Protein AF-A0A803VY65-F1 (afdb_monomer)

Sequence (172 aa):
MAMQMQLEASADTSAEEESFGPQLISRLEQCGINANDVKKLEEAGFHTVEAVAYAPKKELLNIKGISEAKADKILAEAAKLVPMGFTTATEFHQRRSEIIQITTGSKELDKLLQGGIETGSITELFGEFRTGKTQLCHTLAVTCQVGHSPHYNPIFRPHSLGIFPDLGTLTF

InterPro domains:
  IPR010994 RuvA domain 2-like [SSF47781] (15-76)
  IPR013632 Rad51-like, C-terminal [PF08423] (95-148)
  IPR020588 DNA recombination and repair protein RecA-like, ATP-binding domain [PS50162] (98-172)
  IPR027417 P-loop containing nucleoside triphosphate hydrolase [G3DSA:3.40.50.300] (84-156)
  IPR027417 P-loop containing nucleoside triphosphate hydrolase [SSF52540] (61-145)
  IPR060101 SAM-like helix-hairpin-helix tandem [PF14520] (32-79)

Structure (mmCIF, N/CA/C/O backbone):
data_AF-A0A803VY65-F1
#
_entry.id   AF-A0A803VY65-F1
#
loop_
_atom_site.group_PDB
_atom_site.id
_atom_site.type_symbol
_atom_site.label_atom_id
_atom_site.label_alt_id
_atom_site.label_comp_id
_atom_site.label_asym_id
_atom_site.label_entity_id
_atom_site.label_seq_id
_atom_site.pdbx_PDB_ins_code
_atom_site.Cartn_x
_atom_site.Cartn_y
_atom_site.Cartn_z
_atom_site.occupancy
_atom_site.B_iso_or_equiv
_atom_site.auth_seq_id
_atom_site.auth_comp_id
_atom_site.auth_asym_id
_atom_site.auth_atom_id
_atom_site.pdbx_PDB_model_num
ATOM 1 N N . MET A 1 1 ? -20.324 -56.019 -13.013 1.00 39.66 1 MET A N 1
ATOM 2 C CA . MET A 1 1 ? -19.887 -55.381 -11.755 1.00 39.66 1 MET A CA 1
ATOM 3 C C . MET A 1 1 ? -19.049 -54.168 -12.102 1.00 39.66 1 MET A C 1
ATOM 5 O O . MET A 1 1 ? -17.927 -54.349 -12.541 1.00 39.66 1 MET A O 1
ATOM 9 N N . ALA A 1 2 ? -19.624 -52.976 -11.971 1.00 32.88 2 ALA A N 1
ATOM 10 C CA . ALA A 1 2 ? -18.929 -51.726 -11.656 1.00 32.88 2 ALA A CA 1
ATOM 11 C C . ALA A 1 2 ? -20.020 -50.667 -11.447 1.00 32.88 2 ALA A C 1
ATOM 13 O O . ALA A 1 2 ? -20.491 -50.015 -12.371 1.00 32.88 2 ALA A O 1
ATOM 14 N N . MET A 1 3 ? -20.503 -50.638 -10.211 1.00 38.75 3 MET A N 1
ATOM 15 C CA . MET A 1 3 ? -21.294 -49.579 -9.605 1.00 38.75 3 MET A CA 1
ATOM 16 C C . MET A 1 3 ? -20.325 -48.463 -9.219 1.00 38.75 3 MET A C 1
ATOM 18 O O . MET A 1 3 ? -19.391 -48.762 -8.491 1.00 38.75 3 MET A O 1
ATOM 22 N N . GLN A 1 4 ? -20.547 -47.221 -9.651 1.00 33.59 4 GLN A N 1
ATOM 23 C CA . GLN A 1 4 ? -20.214 -46.009 -8.883 1.00 33.59 4 GLN A CA 1
ATOM 24 C C . GLN A 1 4 ? -20.743 -44.791 -9.660 1.00 33.59 4 GLN A C 1
ATOM 26 O O . GLN A 1 4 ? -20.379 -44.578 -10.808 1.00 33.59 4 GLN A O 1
ATOM 31 N N . MET A 1 5 ? -21.815 -44.168 -9.176 1.0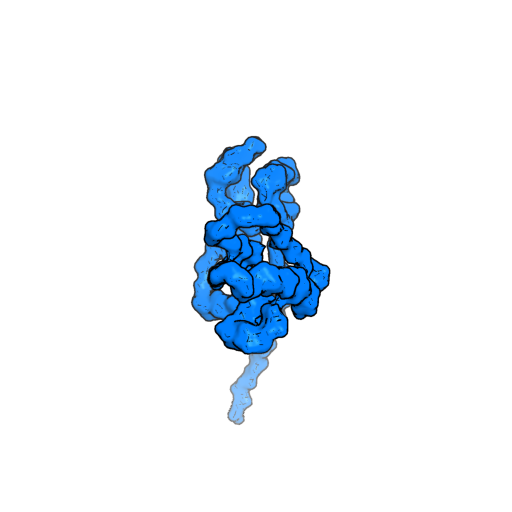0 41.16 5 MET A N 1
ATOM 32 C CA . MET A 1 5 ? -21.846 -43.031 -8.237 1.00 41.16 5 MET A CA 1
AT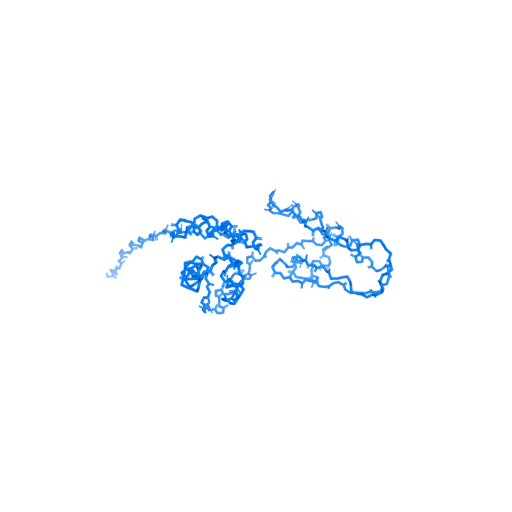OM 33 C C . MET A 1 5 ? -21.994 -41.706 -8.984 1.00 41.16 5 MET A C 1
ATOM 35 O O . MET A 1 5 ? -21.044 -41.156 -9.530 1.00 41.16 5 MET A O 1
ATOM 39 N N . GLN A 1 6 ? -23.230 -41.211 -8.949 1.00 35.44 6 GLN A N 1
ATOM 40 C CA . GLN A 1 6 ? -23.550 -39.795 -9.029 1.00 35.44 6 GLN A CA 1
ATOM 41 C C . GLN A 1 6 ? -22.785 -39.046 -7.932 1.00 35.44 6 GLN A C 1
ATOM 43 O O . GLN A 1 6 ? -22.764 -39.485 -6.783 1.00 35.44 6 GLN A O 1
ATOM 48 N N . LEU A 1 7 ? -22.211 -37.904 -8.288 1.00 34.28 7 LEU A N 1
ATOM 49 C CA . LEU A 1 7 ? -21.879 -36.831 -7.360 1.00 34.28 7 LEU A CA 1
ATOM 50 C C . LEU A 1 7 ? -22.195 -35.525 -8.087 1.00 34.28 7 LEU A C 1
ATOM 52 O O . LEU A 1 7 ? -21.380 -34.978 -8.825 1.00 34.28 7 LEU A O 1
ATOM 56 N N . GLU A 1 8 ? -23.437 -35.081 -7.916 1.00 33.00 8 GLU A N 1
ATOM 57 C CA . GLU A 1 8 ? -23.826 -33.692 -8.120 1.00 33.00 8 GLU A CA 1
ATOM 58 C C . GLU A 1 8 ? -23.108 -32.877 -7.041 1.00 33.00 8 GLU A C 1
ATOM 60 O O . GLU A 1 8 ? -23.520 -32.839 -5.884 1.00 33.00 8 GLU A O 1
ATOM 65 N N . ALA A 1 9 ? -21.976 -32.278 -7.400 1.00 33.56 9 ALA A N 1
ATOM 66 C CA . ALA A 1 9 ? -21.387 -31.213 -6.609 1.00 33.56 9 ALA A CA 1
ATOM 67 C C . ALA A 1 9 ? -22.110 -29.923 -6.998 1.00 33.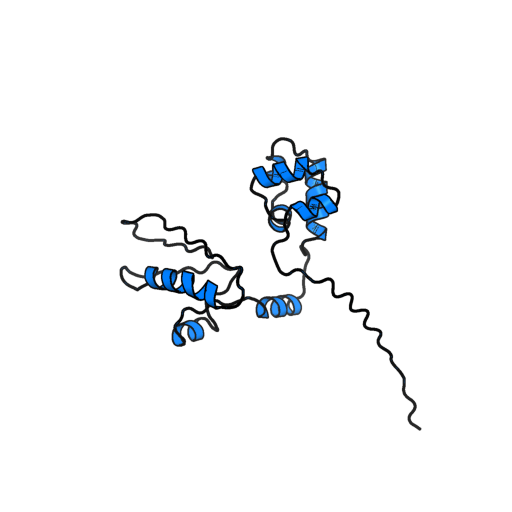56 9 ALA A C 1
ATOM 69 O O . ALA A 1 9 ? -21.753 -29.255 -7.968 1.00 33.56 9 ALA A O 1
ATOM 70 N N . SER A 1 10 ? -23.165 -29.605 -6.252 1.00 29.55 10 SER A N 1
ATOM 71 C CA . SER A 1 10 ? -23.712 -28.258 -6.154 1.00 29.55 10 SER A CA 1
ATOM 72 C C . SER A 1 10 ? -22.615 -27.339 -5.616 1.00 29.55 10 SER A C 1
ATOM 74 O O . SER A 1 10 ? -22.455 -27.170 -4.407 1.00 29.55 10 SER A O 1
ATOM 76 N N . ALA A 1 11 ? -21.808 -26.797 -6.524 1.00 31.69 11 ALA A N 1
ATOM 77 C CA . ALA A 1 11 ? -20.977 -25.645 -6.247 1.00 31.69 11 ALA A CA 1
ATOM 78 C C . ALA A 1 11 ? -21.920 -24.445 -6.160 1.00 31.69 11 ALA A C 1
ATOM 80 O O . ALA A 1 11 ? -22.202 -23.783 -7.157 1.00 31.69 11 ALA A O 1
ATOM 81 N N . ASP A 1 12 ? -22.435 -24.203 -4.957 1.00 27.09 12 ASP A N 1
ATOM 82 C CA . ASP A 1 12 ? -22.946 -22.897 -4.561 1.00 27.09 12 ASP A CA 1
ATOM 83 C C . ASP A 1 12 ? -21.740 -21.947 -4.576 1.00 27.09 12 ASP A C 1
ATOM 85 O O . ASP A 1 12 ? -21.063 -21.702 -3.581 1.00 27.09 12 ASP A O 1
ATOM 89 N N . THR A 1 13 ? -21.368 -21.506 -5.777 1.00 27.33 13 THR A N 1
ATOM 90 C CA . THR A 1 13 ? -20.416 -20.423 -5.978 1.00 27.33 13 THR A CA 1
ATOM 91 C C . THR A 1 13 ? -21.196 -19.136 -5.770 1.00 27.33 13 THR A C 1
ATOM 93 O O . THR A 1 13 ? -21.481 -18.399 -6.710 1.00 27.33 13 THR A O 1
ATOM 96 N N . SER A 1 14 ? -21.530 -18.845 -4.513 1.00 27.61 14 SER A N 1
ATOM 97 C CA . SER A 1 14 ? -21.567 -17.457 -4.076 1.00 27.61 14 SER A CA 1
ATOM 98 C C . SER A 1 14 ? -20.120 -16.973 -4.116 1.00 27.61 14 SER A C 1
ATOM 100 O O . SER A 1 14 ? -19.425 -16.937 -3.102 1.00 27.61 14 SER A O 1
ATOM 102 N N . ALA A 1 15 ? -19.636 -16.697 -5.330 1.00 31.14 15 ALA A N 1
ATOM 103 C CA . ALA A 1 15 ? -18.547 -15.770 -5.528 1.00 31.14 15 ALA A CA 1
ATOM 104 C C . ALA A 1 15 ? -19.064 -14.455 -4.954 1.00 31.14 15 ALA A C 1
ATOM 106 O O . ALA A 1 15 ? -19.740 -13.683 -5.632 1.00 31.14 15 ALA A O 1
ATOM 107 N N . GLU A 1 16 ? -18.827 -14.251 -3.659 1.00 32.91 16 GLU A N 1
ATOM 108 C CA . GLU A 1 16 ? -18.630 -12.906 -3.167 1.00 32.91 16 GLU A CA 1
ATOM 109 C C . GLU A 1 16 ? -17.585 -12.336 -4.113 1.00 32.91 16 GLU A C 1
ATOM 111 O O . GLU A 1 16 ? -16.467 -12.845 -4.191 1.00 32.91 16 GLU A O 1
ATOM 116 N N . GLU A 1 17 ? -18.012 -11.405 -4.960 1.00 33.66 17 GLU A N 1
ATOM 117 C CA . GLU A 1 17 ? -17.113 -10.596 -5.756 1.00 33.66 17 GLU A CA 1
ATOM 118 C C . GLU A 1 17 ? -16.149 -9.969 -4.744 1.00 33.66 17 GLU A C 1
ATOM 120 O O . GLU A 1 17 ? -16.475 -8.966 -4.104 1.00 33.66 17 GLU A O 1
ATOM 125 N N . GLU A 1 18 ? -15.001 -10.617 -4.513 1.00 42.34 18 GLU A N 1
ATOM 126 C CA . GLU A 1 18 ? -13.876 -10.018 -3.819 1.00 42.34 18 GLU A CA 1
ATOM 127 C C . GLU A 1 18 ? -13.538 -8.806 -4.675 1.00 42.34 18 GLU A C 1
ATOM 129 O O . GLU A 1 18 ? -12.922 -8.895 -5.733 1.00 42.34 18 GLU A O 1
ATOM 134 N N . SER A 1 19 ? -14.090 -7.663 -4.283 1.00 40.59 19 SER A N 1
ATOM 135 C CA . SER A 1 19 ? -13.828 -6.385 -4.907 1.00 40.59 19 SER A CA 1
ATOM 136 C C . SER A 1 19 ? -12.360 -6.083 -4.633 1.00 40.59 19 SER A C 1
ATOM 138 O O . SER A 1 19 ? -12.037 -5.463 -3.622 1.00 40.59 19 SER A O 1
ATOM 140 N N . PHE A 1 20 ? -11.475 -6.567 -5.505 1.00 52.94 20 PHE A N 1
ATOM 141 C CA . PHE A 1 20 ? -10.045 -6.291 -5.484 1.00 52.94 20 PHE A CA 1
ATOM 142 C C . PHE A 1 20 ? -9.838 -4.803 -5.779 1.00 52.94 20 PHE A C 1
ATOM 144 O O . PHE A 1 20 ? -9.721 -4.369 -6.923 1.00 52.94 20 PHE A O 1
ATOM 151 N N . GLY A 1 21 ? -9.863 -4.000 -4.721 1.00 65.38 21 GLY A N 1
ATOM 152 C CA . GLY A 1 21 ? -9.673 -2.560 -4.767 1.00 65.38 21 GLY A CA 1
ATOM 153 C C . GLY A 1 21 ? -9.945 -1.929 -3.403 1.00 65.38 21 GLY A C 1
ATOM 154 O O . GLY A 1 21 ? -10.676 -2.514 -2.603 1.00 65.38 21 GLY A O 1
ATOM 155 N N . PRO A 1 22 ? -9.371 -0.744 -3.134 1.00 76.88 22 PRO A N 1
ATOM 156 C CA . PRO A 1 22 ? -9.574 -0.052 -1.871 1.00 76.88 22 PRO A CA 1
ATOM 157 C C . PRO A 1 22 ? -11.064 0.205 -1.642 1.00 76.88 22 PRO A C 1
ATOM 159 O O . PRO A 1 22 ? -11.727 0.872 -2.444 1.00 76.88 22 PRO A O 1
ATOM 162 N N . GLN A 1 23 ? -11.599 -0.319 -0.545 1.00 84.00 23 GLN A N 1
ATOM 163 C CA . GLN A 1 23 ? -12.996 -0.115 -0.192 1.00 84.00 23 GLN A CA 1
ATOM 164 C C . GLN A 1 23 ? -13.176 1.287 0.388 1.00 84.00 23 GLN A C 1
ATOM 166 O O . GLN A 1 23 ? -12.490 1.676 1.332 1.00 84.00 23 GLN A O 1
ATOM 171 N N . LEU A 1 24 ? -14.123 2.059 -0.148 1.00 86.56 24 LEU A N 1
ATOM 172 C CA . LEU A 1 24 ? -14.417 3.398 0.368 1.00 86.56 24 LEU A CA 1
ATOM 173 C C . LEU A 1 24 ? -14.934 3.338 1.804 1.00 86.56 24 L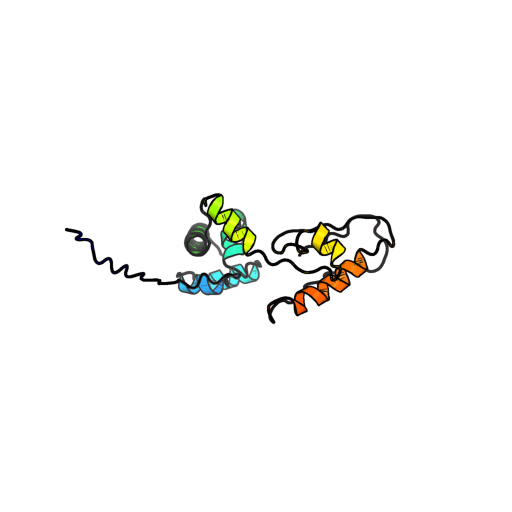EU A C 1
ATOM 175 O O . LEU A 1 24 ? -15.738 2.471 2.153 1.00 86.56 24 LEU A O 1
ATOM 179 N N . ILE A 1 25 ? -14.549 4.325 2.614 1.00 86.69 25 ILE A N 1
ATOM 180 C CA . ILE A 1 25 ? -14.940 4.396 4.026 1.00 86.69 25 ILE A CA 1
ATOM 181 C C . ILE A 1 25 ? -16.463 4.474 4.240 1.00 86.69 25 ILE A C 1
ATOM 183 O O . ILE A 1 25 ? -16.960 4.053 5.282 1.00 86.69 25 ILE A O 1
ATOM 187 N N . SER A 1 26 ? -17.230 4.899 3.229 1.00 85.06 26 SER A N 1
ATOM 188 C CA . SER A 1 26 ? -18.700 4.880 3.240 1.00 85.06 26 SER A CA 1
ATOM 189 C C . SER A 1 26 ? -19.291 3.475 3.438 1.00 85.06 26 SER A C 1
ATOM 191 O O . SER A 1 26 ? -20.403 3.346 3.943 1.00 85.06 26 SER A O 1
ATOM 193 N N . ARG A 1 27 ? -18.556 2.398 3.108 1.00 86.19 27 ARG A N 1
ATOM 194 C CA . ARG A 1 27 ? -18.967 1.015 3.428 1.00 86.19 27 ARG A CA 1
ATOM 195 C C . ARG A 1 27 ? -19.133 0.799 4.936 1.00 86.19 27 ARG A C 1
ATOM 197 O O . ARG A 1 27 ? -20.022 0.054 5.332 1.00 86.19 27 ARG A O 1
ATOM 204 N N . LEU A 1 28 ? -18.358 1.488 5.781 1.00 85.56 28 LEU A N 1
ATOM 205 C CA . LEU A 1 28 ? -18.496 1.383 7.240 1.00 85.56 28 LEU A CA 1
ATOM 206 C C . LEU A 1 28 ? -19.840 1.922 7.747 1.00 85.56 28 LEU A C 1
ATOM 208 O O . LEU A 1 28 ? -20.325 1.455 8.779 1.00 85.56 28 LEU A O 1
ATOM 212 N N . GLU A 1 29 ? -20.482 2.849 7.026 1.00 86.75 29 GLU A N 1
ATOM 213 C CA . GLU A 1 29 ? -21.830 3.322 7.376 1.00 86.75 29 GLU A CA 1
ATOM 214 C C . GLU A 1 29 ? -22.856 2.183 7.295 1.00 86.75 29 GLU A C 1
ATOM 216 O O . GLU A 1 29 ? -23.727 2.056 8.157 1.00 86.75 29 GLU A O 1
ATOM 221 N N . GLN A 1 30 ? -22.705 1.297 6.305 1.00 83.19 30 GLN A N 1
ATOM 222 C CA . GLN A 1 30 ? -23.570 0.127 6.112 1.00 83.19 30 GLN A CA 1
ATOM 223 C C . GLN A 1 30 ? -23.359 -0.933 7.203 1.00 83.19 30 GLN A C 1
ATOM 225 O O . GLN A 1 30 ? -24.273 -1.697 7.506 1.00 83.19 30 GLN A O 1
ATOM 230 N N . CYS A 1 31 ? -22.189 -0.936 7.845 1.00 81.00 31 CYS A N 1
ATOM 231 C CA . CYS A 1 31 ? -21.856 -1.800 8.980 1.00 81.00 31 CYS A CA 1
ATOM 232 C C . CYS A 1 31 ? -22.299 -1.220 10.338 1.00 81.00 31 CYS A C 1
ATOM 234 O O . CYS A 1 31 ? -21.963 -1.767 11.387 1.00 81.00 31 CYS A O 1
ATOM 236 N N . GLY A 1 32 ? -23.061 -0.119 10.347 1.00 81.50 32 GLY A N 1
ATOM 237 C CA . GLY A 1 32 ? -23.625 0.462 11.568 1.00 81.50 32 GLY A CA 1
ATOM 238 C C . GLY A 1 32 ? -22.747 1.518 12.246 1.00 81.50 32 GLY A C 1
ATOM 239 O O . GLY A 1 32 ? -23.009 1.877 13.400 1.00 81.50 32 GLY A O 1
ATOM 240 N N . ILE A 1 33 ? -21.731 2.048 11.555 1.00 88.25 33 ILE A N 1
ATOM 241 C CA . ILE A 1 33 ? -20.993 3.234 12.007 1.00 88.25 33 ILE A CA 1
ATOM 242 C C . ILE A 1 33 ? -21.788 4.497 11.653 1.00 88.25 33 ILE A C 1
ATOM 244 O O . ILE A 1 33 ? -22.387 4.613 10.589 1.00 88.25 33 ILE A O 1
ATOM 248 N N . ASN A 1 34 ? -21.817 5.468 12.565 1.00 90.38 34 ASN A N 1
ATOM 249 C CA . ASN A 1 34 ? -22.537 6.719 12.345 1.00 90.38 34 ASN A CA 1
ATOM 250 C C . ASN A 1 34 ? -21.841 7.558 11.257 1.00 90.38 34 ASN A C 1
ATOM 252 O O . ASN A 1 34 ? -20.636 7.792 11.352 1.00 90.38 34 ASN A O 1
ATOM 256 N N . ALA A 1 35 ? -22.601 8.095 10.299 1.00 89.12 35 ALA A N 1
ATOM 257 C CA . ALA A 1 35 ? -22.093 8.972 9.237 1.00 89.12 35 ALA A CA 1
ATOM 258 C C . ALA A 1 35 ? -21.283 10.175 9.768 1.00 89.12 35 ALA A C 1
ATOM 260 O O . ALA A 1 35 ? -20.318 10.619 9.152 1.00 89.12 35 ALA A O 1
ATOM 261 N N . ASN A 1 36 ? -21.619 10.690 10.958 1.00 89.75 36 ASN A N 1
ATOM 262 C CA . ASN A 1 36 ? -20.840 11.760 11.595 1.00 89.75 36 ASN A CA 1
ATOM 263 C C . ASN A 1 36 ? -19.439 11.313 12.034 1.00 89.75 36 ASN A C 1
ATOM 265 O O . ASN A 1 36 ? -18.525 12.132 12.075 1.00 89.75 36 ASN A O 1
ATOM 269 N N . ASP A 1 37 ? -19.275 10.048 12.419 1.00 89.19 37 ASP A N 1
ATOM 270 C CA . ASP A 1 37 ? -17.968 9.501 12.780 1.00 89.19 37 ASP A CA 1
ATOM 271 C C . ASP A 1 37 ? -17.162 9.170 11.511 1.00 89.19 37 ASP A C 1
ATOM 273 O O . ASP A 1 37 ? -15.961 9.419 11.492 1.00 89.19 37 ASP A O 1
ATOM 277 N N . VAL A 1 38 ? -17.820 8.744 10.424 1.00 89.25 38 VAL A N 1
ATOM 278 C CA . VAL A 1 38 ? -17.187 8.557 9.103 1.00 89.25 38 VAL A CA 1
ATOM 279 C C . VAL A 1 38 ? -16.631 9.867 8.544 1.00 89.25 38 VAL A C 1
ATOM 281 O O . VAL A 1 38 ? -15.463 9.915 8.175 1.00 89.25 38 VAL A O 1
ATOM 284 N N . LYS A 1 39 ? -17.391 10.968 8.595 1.00 90.38 39 LYS A N 1
ATOM 285 C CA . LYS A 1 39 ? -16.886 12.287 8.167 1.00 90.38 39 LYS A CA 1
ATOM 286 C C . LYS A 1 39 ? -15.640 12.739 8.930 1.00 90.38 39 LYS A C 1
ATOM 288 O O . LYS A 1 39 ? -14.729 13.305 8.342 1.00 90.38 39 LYS A O 1
ATOM 293 N N . LYS A 1 40 ? -15.564 12.464 10.236 1.00 90.69 40 LYS A N 1
ATOM 294 C CA . LYS A 1 40 ? -14.368 12.786 11.036 1.00 90.69 40 LYS A CA 1
ATOM 295 C C . LYS A 1 40 ? -13.159 11.946 10.632 1.00 90.69 40 LYS A C 1
ATOM 297 O O . LYS A 1 40 ? -12.037 12.436 10.706 1.00 90.69 40 LYS A O 1
ATOM 302 N N . LEU A 1 41 ? -13.380 10.687 10.250 1.00 89.00 41 LEU A N 1
ATOM 303 C CA . LEU A 1 41 ? -12.325 9.823 9.721 1.00 89.00 41 LEU A CA 1
ATOM 304 C C . LEU A 1 41 ? -11.823 10.365 8.373 1.00 89.00 41 LEU A C 1
ATOM 306 O O . LEU A 1 41 ? -10.614 10.482 8.192 1.00 89.00 41 LEU A O 1
ATOM 310 N N . GLU A 1 42 ? -12.725 10.800 7.490 1.00 90.19 42 GLU A N 1
ATOM 311 C CA . GLU A 1 42 ? -12.364 11.447 6.219 1.00 90.19 42 GLU A CA 1
ATOM 312 C C . GLU A 1 42 ? -11.571 12.745 6.429 1.00 90.19 42 GLU A C 1
ATOM 314 O O . GLU A 1 42 ? -10.544 12.947 5.785 1.00 90.19 42 GLU A O 1
ATOM 319 N N . GLU A 1 43 ? -11.996 13.605 7.361 1.00 89.88 43 GLU A N 1
ATOM 320 C CA . GLU A 1 43 ? -11.279 14.838 7.727 1.00 89.88 43 GLU A CA 1
ATOM 321 C C . GLU A 1 43 ? -9.891 14.562 8.328 1.00 89.88 43 GLU A C 1
ATOM 323 O O . GLU A 1 43 ? -8.982 15.383 8.197 1.00 89.88 43 GLU A O 1
ATOM 328 N N . ALA A 1 44 ? -9.712 1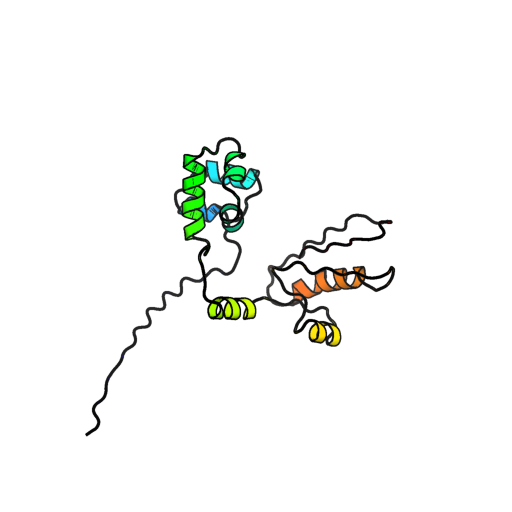3.405 8.971 1.00 88.94 44 ALA A N 1
ATOM 329 C CA . ALA A 1 44 ? -8.427 12.942 9.486 1.00 88.94 44 ALA A CA 1
ATOM 330 C C . ALA A 1 44 ? -7.541 12.270 8.414 1.00 88.94 44 ALA A C 1
ATOM 332 O O . ALA A 1 44 ? -6.404 11.913 8.716 1.00 88.94 44 ALA A O 1
ATOM 333 N N . GLY A 1 45 ? -8.028 12.130 7.173 1.00 87.25 45 GLY A N 1
ATOM 334 C CA . GLY A 1 45 ? -7.292 11.558 6.039 1.00 87.25 45 GLY A CA 1
ATOM 335 C C . GLY A 1 45 ? -7.547 10.069 5.787 1.00 87.25 45 GLY A C 1
ATOM 336 O O . GLY A 1 45 ? -6.897 9.476 4.925 1.00 87.25 45 GLY A O 1
ATOM 337 N N . PHE A 1 46 ? -8.489 9.448 6.503 1.00 90.00 46 PHE A N 1
ATOM 338 C CA . PHE A 1 46 ? -8.895 8.065 6.263 1.00 90.00 46 PHE A CA 1
ATOM 339 C C . PHE A 1 46 ? -10.000 8.028 5.208 1.00 90.00 46 PHE A C 1
ATOM 341 O O . PHE A 1 46 ? -11.160 8.316 5.490 1.00 90.00 46 PHE A O 1
ATOM 348 N N . HIS A 1 47 ? -9.639 7.664 3.980 1.00 88.75 47 HIS A N 1
ATOM 349 C CA . HIS A 1 47 ? -10.585 7.591 2.859 1.00 88.75 47 HIS A CA 1
ATOM 350 C C . HIS A 1 47 ? -11.013 6.160 2.511 1.00 88.75 47 HIS A C 1
ATOM 352 O O . HIS A 1 47 ? -11.990 5.964 1.786 1.00 88.75 47 HIS A O 1
ATOM 358 N N . THR A 1 48 ? -10.310 5.156 3.039 1.00 90.38 48 THR A N 1
ATOM 359 C CA . THR A 1 48 ? -10.570 3.743 2.750 1.00 90.38 48 THR A CA 1
ATOM 360 C C . THR A 1 48 ? -10.701 2.921 4.028 1.00 90.38 48 THR A C 1
ATOM 362 O O . THR A 1 48 ? -10.205 3.310 5.090 1.00 90.38 48 THR A O 1
ATOM 365 N N . VAL A 1 49 ? -11.385 1.781 3.936 1.00 89.69 49 VAL A N 1
ATOM 366 C CA . VAL A 1 49 ? -11.573 0.852 5.058 1.00 89.69 49 VAL A CA 1
ATOM 367 C C . VAL A 1 49 ? -10.234 0.248 5.487 1.00 89.69 49 VAL A C 1
ATOM 369 O O . VAL A 1 49 ? -9.982 0.108 6.682 1.00 89.69 49 VAL A O 1
ATOM 372 N N . GLU A 1 50 ? -9.342 -0.034 4.536 1.00 88.06 50 GLU A N 1
ATOM 373 C CA . GLU A 1 50 ? -8.001 -0.560 4.804 1.00 88.06 50 GLU A CA 1
ATOM 374 C C . GLU A 1 50 ? -7.160 0.434 5.606 1.00 88.06 50 GLU A C 1
ATOM 376 O O . GLU A 1 50 ? -6.497 0.043 6.563 1.00 88.06 50 GLU A O 1
ATOM 381 N N . ALA A 1 51 ? -7.237 1.730 5.279 1.00 88.12 51 ALA A N 1
ATOM 382 C CA . ALA A 1 51 ? -6.519 2.766 6.018 1.00 88.12 51 ALA A CA 1
ATOM 383 C C . ALA A 1 51 ? -6.928 2.788 7.500 1.00 88.12 51 ALA A C 1
ATOM 385 O O . ALA A 1 51 ? -6.081 2.968 8.370 1.00 88.12 51 ALA A O 1
ATOM 386 N N . VAL A 1 52 ? -8.211 2.554 7.796 1.00 90.12 52 VAL A N 1
ATOM 387 C CA . VAL A 1 52 ? -8.720 2.455 9.171 1.00 90.12 52 VAL A CA 1
ATOM 388 C C . VAL A 1 52 ? -8.312 1.135 9.831 1.00 90.12 52 VAL A C 1
ATOM 390 O O . VAL A 1 52 ? -7.926 1.138 10.997 1.00 90.12 52 VAL A O 1
ATOM 393 N N . ALA A 1 53 ? -8.373 0.015 9.105 1.00 89.38 53 ALA A N 1
ATOM 394 C CA . ALA A 1 53 ? -8.012 -1.307 9.622 1.00 89.38 53 ALA A CA 1
ATOM 395 C C . ALA A 1 53 ? -6.515 -1.426 9.964 1.00 89.38 53 ALA A C 1
ATOM 397 O O . ALA A 1 53 ? -6.155 -2.099 10.929 1.00 89.38 53 ALA A O 1
ATOM 398 N N . TYR A 1 54 ? -5.646 -0.764 9.193 1.00 89.06 54 TYR A N 1
ATOM 399 C CA . TYR A 1 54 ? -4.199 -0.734 9.421 1.00 89.06 54 TYR A CA 1
ATOM 400 C C . TYR A 1 54 ? -3.762 0.328 10.437 1.00 89.06 54 TYR A C 1
ATOM 402 O O . TYR A 1 54 ? -2.644 0.254 10.953 1.00 89.06 54 TYR A O 1
ATOM 410 N N . ALA A 1 55 ? -4.620 1.305 10.747 1.00 89.44 55 ALA A N 1
ATOM 411 C CA . ALA A 1 55 ? -4.295 2.357 11.698 1.00 89.44 55 ALA A CA 1
ATOM 412 C C . ALA A 1 55 ? -4.209 1.811 13.134 1.00 89.44 55 ALA A C 1
ATOM 414 O O . ALA A 1 55 ? -5.089 1.072 13.591 1.00 89.44 55 ALA A O 1
ATOM 415 N N . PRO A 1 56 ? -3.196 2.215 13.919 1.00 90.19 56 PRO A N 1
ATOM 416 C CA . PRO A 1 56 ? -3.159 1.877 15.330 1.00 90.19 56 PRO A CA 1
ATOM 417 C C . PRO A 1 56 ? -4.305 2.580 16.068 1.00 90.19 56 PRO A C 1
ATOM 419 O O . PRO A 1 56 ? -4.586 3.756 15.841 1.00 90.19 56 PRO A O 1
ATOM 422 N N . LYS A 1 57 ? -4.900 1.905 17.063 1.00 89.62 57 LYS A N 1
ATOM 423 C CA . LYS A 1 57 ? -5.985 2.463 17.902 1.00 89.62 57 LYS A CA 1
ATOM 424 C C . LYS A 1 57 ? -5.671 3.869 18.442 1.00 89.62 57 LYS A C 1
ATOM 426 O O . LYS A 1 57 ? -6.564 4.702 18.561 1.00 89.62 57 LYS A O 1
ATOM 431 N N . LYS A 1 58 ? -4.397 4.153 18.740 1.00 90.62 58 LYS A N 1
ATOM 432 C CA . LYS A 1 58 ? -3.929 5.467 19.211 1.00 90.62 58 LYS A CA 1
ATOM 433 C C . LYS A 1 58 ? -4.191 6.601 18.214 1.00 90.62 58 LYS A C 1
ATOM 435 O O . LYS A 1 58 ? -4.521 7.697 18.646 1.00 90.62 58 LYS A O 1
ATOM 440 N N . GLU A 1 59 ? -4.063 6.353 16.912 1.00 90.75 59 GLU A N 1
ATOM 441 C CA . GLU A 1 59 ? -4.337 7.368 15.889 1.00 90.75 59 GLU A CA 1
ATOM 442 C C . GLU A 1 59 ? -5.827 7.687 15.808 1.00 90.75 59 GLU A C 1
ATOM 444 O O . GLU A 1 59 ? -6.195 8.858 15.790 1.00 90.75 59 GLU A O 1
ATOM 449 N N . LEU A 1 60 ? -6.688 6.669 15.893 1.00 89.44 60 LEU A N 1
ATOM 450 C CA . LEU A 1 60 ? -8.141 6.866 15.914 1.00 89.44 60 LEU A CA 1
ATOM 451 C C . LEU A 1 60 ? -8.604 7.655 17.148 1.00 89.44 60 LEU A C 1
ATOM 453 O O . LEU A 1 60 ? -9.526 8.462 17.059 1.00 89.44 60 LEU A O 1
ATOM 457 N N . LEU A 1 61 ? -7.945 7.462 18.294 1.00 90.88 61 LEU A N 1
ATOM 458 C CA . LEU A 1 61 ? -8.217 8.212 19.526 1.00 90.88 61 LEU A CA 1
ATOM 459 C C . LEU A 1 61 ? -7.770 9.679 19.461 1.00 90.88 61 LEU A C 1
ATOM 461 O O . LEU A 1 61 ? -8.333 10.517 20.164 1.00 90.88 61 LEU A O 1
ATOM 465 N N . ASN A 1 62 ? -6.779 10.005 18.627 1.00 90.88 62 ASN A N 1
ATOM 466 C CA . ASN A 1 62 ? -6.333 11.386 18.435 1.00 90.88 62 ASN A CA 1
ATOM 467 C C . ASN A 1 62 ? -7.337 12.218 17.616 1.00 90.88 62 ASN A C 1
ATOM 469 O O . ASN A 1 62 ? -7.257 13.449 17.602 1.00 90.88 62 ASN A O 1
ATOM 473 N N . ILE A 1 63 ? -8.300 11.570 16.954 1.00 90.12 63 ILE A N 1
ATOM 474 C CA . ILE A 1 63 ? -9.347 12.239 16.184 1.00 90.12 63 ILE A CA 1
ATOM 475 C C . ILE A 1 63 ? -10.365 12.856 17.142 1.00 90.12 63 ILE A C 1
ATOM 477 O O . ILE A 1 63 ? -10.992 12.186 17.970 1.00 90.12 63 ILE A O 1
ATOM 481 N N . LYS A 1 64 ? -10.578 14.168 17.008 1.00 87.44 64 LYS A N 1
ATOM 482 C CA . LYS A 1 64 ? -11.503 14.914 17.865 1.00 87.44 64 LYS A CA 1
ATOM 483 C C . LYS A 1 64 ? -12.919 14.341 17.768 1.00 87.44 64 LYS A C 1
ATOM 485 O O . LYS A 1 64 ? -13.567 14.385 16.726 1.00 87.44 64 LYS A O 1
ATOM 490 N N . GLY A 1 65 ? -13.436 13.861 18.896 1.00 83.88 65 GLY A N 1
ATOM 491 C CA . GLY A 1 65 ? -14.806 13.361 18.999 1.00 83.88 65 GLY A CA 1
ATOM 492 C C . GLY A 1 65 ? -14.989 11.888 18.626 1.00 83.88 65 GLY A C 1
ATOM 493 O O . GLY A 1 65 ? -16.142 11.478 18.451 1.00 83.88 65 GLY A O 1
ATOM 494 N N . ILE A 1 66 ? -13.902 11.114 18.531 1.00 89.69 66 ILE A N 1
ATOM 495 C CA . ILE A 1 66 ? -13.912 9.648 18.579 1.00 89.69 66 ILE A CA 1
ATOM 496 C C . ILE A 1 66 ? -13.558 9.217 20.010 1.00 89.69 66 ILE A C 1
ATOM 498 O O . ILE A 1 66 ? -12.499 9.542 20.534 1.00 89.69 66 ILE A O 1
ATOM 502 N N . SER A 1 67 ? -14.472 8.508 20.671 1.00 91.00 67 SER A N 1
ATOM 503 C CA . SER A 1 67 ? -14.225 7.903 21.985 1.00 91.00 67 SER A CA 1
ATOM 504 C C . SER A 1 67 ? -13.645 6.500 21.835 1.00 91.00 67 SER A C 1
ATOM 506 O O . SER A 1 67 ? -13.860 5.851 20.813 1.00 91.00 67 SER A O 1
ATOM 508 N N . GLU A 1 68 ? -13.037 5.962 22.890 1.00 89.94 68 GLU A N 1
ATOM 509 C CA . GLU A 1 68 ? -12.467 4.609 22.875 1.00 89.94 68 GLU A CA 1
ATOM 510 C C . GLU A 1 68 ? -13.473 3.526 22.461 1.00 89.94 68 GLU A C 1
ATOM 512 O O . GLU A 1 68 ? -13.220 2.772 21.526 1.00 89.94 68 GLU A O 1
ATOM 517 N N . ALA A 1 69 ? -14.680 3.555 23.033 1.00 90.81 69 ALA A N 1
ATOM 518 C CA . ALA A 1 69 ? -15.752 2.628 22.669 1.00 90.81 69 ALA A CA 1
ATOM 519 C C . ALA A 1 69 ? -16.205 2.734 21.198 1.00 90.81 69 ALA A C 1
ATOM 521 O O . ALA A 1 69 ? -16.785 1.792 20.664 1.00 90.81 69 ALA A O 1
ATOM 522 N N . LYS A 1 70 ? -15.985 3.883 20.543 1.00 89.56 70 LYS A N 1
ATOM 523 C CA . LYS A 1 70 ? -16.280 4.060 19.114 1.00 89.56 70 LYS A CA 1
ATOM 524 C C . LYS A 1 70 ? -15.134 3.531 18.264 1.00 89.56 70 LYS A C 1
ATOM 526 O O . LYS A 1 70 ? -15.400 2.821 17.305 1.00 89.56 70 LYS A O 1
ATOM 531 N N . ALA A 1 71 ? -13.890 3.832 18.640 1.00 90.94 71 ALA A N 1
ATOM 532 C CA . ALA A 1 71 ? -12.705 3.321 17.958 1.00 90.94 71 ALA A CA 1
ATOM 533 C C . ALA A 1 71 ? -12.690 1.784 17.932 1.00 90.94 71 ALA A C 1
ATOM 535 O O . ALA A 1 71 ? -12.462 1.202 16.878 1.00 90.94 71 ALA A O 1
ATOM 536 N N . ASP A 1 72 ? -13.028 1.129 19.048 1.00 91.25 72 ASP A N 1
ATOM 537 C CA . ASP A 1 72 ? -13.099 -0.338 19.110 1.00 91.25 72 ASP A CA 1
ATOM 538 C C . ASP A 1 72 ? -14.183 -0.914 18.191 1.00 91.25 72 ASP A C 1
ATOM 540 O O . ASP A 1 72 ? -13.953 -1.910 17.509 1.00 91.25 72 ASP A O 1
ATOM 544 N N . LYS A 1 73 ? -15.352 -0.264 18.115 1.00 91.38 73 LYS A N 1
ATOM 545 C CA . LYS A 1 73 ? -16.418 -0.662 17.181 1.00 91.38 73 LYS A CA 1
ATOM 546 C C . LYS A 1 73 ? -15.993 -0.488 15.725 1.00 91.38 73 LYS A C 1
ATOM 548 O O . LYS A 1 73 ? -16.211 -1.386 14.925 1.00 91.38 73 LYS A O 1
ATOM 553 N N . ILE A 1 74 ? -15.376 0.646 15.396 1.00 90.44 74 ILE A N 1
ATOM 554 C CA . ILE A 1 74 ? -14.895 0.944 14.042 1.00 90.44 74 ILE A CA 1
ATOM 555 C C . ILE A 1 74 ? -13.857 -0.096 13.606 1.00 90.44 74 ILE A C 1
ATOM 557 O O . ILE A 1 74 ? -13.987 -0.660 12.524 1.00 90.44 74 ILE A O 1
ATOM 561 N N . LEU A 1 75 ? -12.874 -0.396 14.461 1.00 90.50 75 LEU A N 1
ATOM 562 C CA . LEU A 1 75 ? -11.852 -1.406 14.180 1.00 90.50 75 LEU A CA 1
ATOM 563 C C . LEU A 1 75 ? -12.451 -2.808 14.031 1.00 90.50 75 LEU A C 1
ATOM 565 O O . LEU A 1 75 ? -12.047 -3.546 13.139 1.00 90.50 75 LEU A O 1
ATOM 569 N N . ALA A 1 76 ? -13.427 -3.171 14.868 1.00 90.19 76 ALA A N 1
ATOM 570 C CA . ALA A 1 76 ? -14.086 -4.471 14.787 1.00 90.19 76 ALA A CA 1
ATOM 571 C C . ALA A 1 76 ? -14.872 -4.655 13.481 1.00 90.19 76 ALA A C 1
ATOM 573 O O . ALA A 1 76 ? -14.828 -5.736 12.901 1.00 90.19 76 ALA A O 1
ATOM 574 N N . GLU A 1 77 ? -15.573 -3.622 13.004 1.00 89.62 77 GLU A N 1
ATOM 575 C CA . GLU A 1 77 ? -16.276 -3.688 11.716 1.00 89.62 77 GLU A CA 1
ATOM 576 C C . GLU A 1 77 ? -15.301 -3.640 10.530 1.00 89.62 77 GLU A C 1
ATOM 578 O O . GLU A 1 77 ? -15.446 -4.421 9.592 1.00 89.62 77 GLU A O 1
ATOM 583 N N . ALA A 1 78 ? -14.254 -2.810 10.591 1.00 88.94 78 ALA A N 1
ATOM 584 C CA . ALA A 1 78 ? -13.226 -2.755 9.549 1.00 88.94 78 ALA A CA 1
ATOM 585 C C . ALA A 1 78 ? -12.470 -4.091 9.405 1.00 88.94 78 ALA A C 1
ATOM 587 O O . ALA A 1 78 ? -12.211 -4.539 8.291 1.00 88.94 78 ALA A O 1
ATOM 588 N N . ALA A 1 79 ? -12.186 -4.780 10.516 1.00 87.00 79 ALA A N 1
ATOM 589 C CA . ALA A 1 79 ? -11.513 -6.081 10.517 1.00 87.00 79 ALA A CA 1
ATOM 590 C C . ALA A 1 79 ? -12.354 -7.229 9.926 1.00 87.00 79 ALA A C 1
ATOM 592 O O . ALA A 1 79 ? -11.797 -8.270 9.593 1.00 87.00 79 ALA A O 1
ATOM 593 N N . LYS A 1 80 ? -13.680 -7.070 9.797 1.00 86.62 80 LYS A N 1
ATOM 594 C CA . LYS A 1 80 ? -14.530 -8.042 9.082 1.00 86.62 80 LYS A CA 1
ATOM 595 C C . LYS A 1 80 ? -14.460 -7.863 7.570 1.00 86.62 80 LYS A C 1
ATOM 597 O O . LYS A 1 80 ? -14.662 -8.822 6.838 1.00 86.62 80 LYS A O 1
ATOM 602 N N . LEU A 1 81 ? -14.216 -6.634 7.122 1.00 83.50 81 LEU A N 1
ATOM 603 C CA . LEU A 1 81 ? -14.155 -6.272 5.707 1.00 83.50 81 LEU A CA 1
ATOM 604 C C . LEU A 1 81 ? -12.757 -6.475 5.115 1.00 83.50 81 LEU A C 1
ATOM 606 O O . LEU A 1 81 ? -12.628 -6.701 3.915 1.00 83.50 81 LEU A O 1
ATOM 610 N N . VAL A 1 82 ? -11.720 -6.395 5.952 1.00 82.69 82 VAL A N 1
ATOM 611 C CA . VAL A 1 82 ? -10.320 -6.533 5.543 1.00 82.69 82 VAL A CA 1
ATOM 612 C C . VAL A 1 82 ? -9.747 -7.842 6.095 1.00 82.69 82 VAL A C 1
ATOM 614 O O . VAL A 1 82 ? -9.774 -8.052 7.310 1.00 82.69 82 VAL A O 1
ATOM 617 N N . PRO A 1 83 ? -9.178 -8.722 5.253 1.00 80.69 83 PRO A N 1
ATOM 618 C CA . PRO A 1 83 ? -8.573 -9.969 5.708 1.00 80.69 83 PRO A CA 1
ATOM 619 C C . PRO A 1 83 ? -7.252 -9.699 6.451 1.00 80.69 83 PRO A C 1
ATOM 621 O O . PRO A 1 83 ? -6.179 -9.655 5.855 1.00 80.69 83 PRO A O 1
ATOM 624 N N . MET A 1 84 ? -7.335 -9.535 7.774 1.00 78.00 84 MET A N 1
ATOM 625 C CA . MET A 1 84 ? -6.204 -9.231 8.674 1.00 78.00 84 MET A CA 1
ATOM 626 C C . MET A 1 84 ? -5.551 -10.476 9.312 1.00 78.00 84 MET A C 1
ATOM 628 O O . MET A 1 84 ? -4.665 -10.355 10.158 1.00 78.00 84 MET A O 1
ATOM 632 N N . GLY A 1 85 ? -6.031 -11.676 8.975 1.00 84.44 85 GLY A N 1
ATOM 633 C CA . GLY A 1 85 ? -5.607 -12.937 9.587 1.00 84.44 85 GLY A CA 1
ATOM 634 C C . GLY A 1 85 ? -4.358 -13.567 8.963 1.00 84.44 85 GLY A C 1
ATOM 635 O O . GLY A 1 85 ? -3.826 -13.110 7.952 1.00 84.44 85 GLY A O 1
ATOM 636 N N . PHE A 1 86 ? -3.913 -14.676 9.558 1.00 85.94 86 PHE A N 1
ATOM 637 C CA . PHE A 1 86 ? -2.887 -15.528 8.960 1.00 85.94 86 PHE A CA 1
ATOM 638 C C . PHE A 1 86 ? -3.436 -16.226 7.714 1.00 85.94 86 PHE A C 1
ATOM 640 O O . PHE A 1 86 ? -4.564 -16.712 7.714 1.00 85.94 86 PHE A O 1
ATOM 647 N N . THR A 1 87 ? -2.614 -16.305 6.674 1.00 85.88 87 THR A N 1
ATOM 648 C CA . THR A 1 87 ? -2.915 -17.004 5.418 1.00 85.88 87 THR A CA 1
ATOM 649 C C . THR A 1 87 ? -1.802 -17.996 5.108 1.00 85.88 87 THR A C 1
ATOM 651 O O . THR A 1 87 ? -0.693 -17.895 5.646 1.00 85.88 87 THR A O 1
ATOM 654 N N . THR A 1 88 ? -2.091 -19.001 4.285 1.00 90.00 88 THR A N 1
ATOM 655 C CA . THR A 1 88 ? -1.088 -20.006 3.920 1.00 90.00 88 THR A CA 1
ATOM 656 C C . THR A 1 88 ? -0.083 -19.447 2.908 1.00 90.00 88 THR A C 1
ATOM 658 O O . THR A 1 88 ? -0.392 -18.555 2.117 1.00 90.00 88 THR A O 1
ATOM 661 N N . ALA A 1 89 ? 1.136 -20.000 2.887 1.00 88.69 89 ALA A N 1
ATOM 662 C CA . ALA A 1 89 ? 2.165 -19.581 1.929 1.00 88.69 89 ALA A CA 1
ATOM 663 C C . ALA A 1 89 ? 1.722 -19.774 0.465 1.00 88.69 89 ALA A C 1
ATOM 665 O O . ALA A 1 89 ? 2.078 -18.973 -0.397 1.00 88.69 89 ALA A O 1
ATOM 666 N N . THR A 1 90 ? 0.925 -20.811 0.194 1.00 89.94 90 THR A N 1
ATOM 667 C CA . THR A 1 90 ? 0.384 -21.099 -1.139 1.00 89.94 90 THR A CA 1
ATOM 668 C C . THR A 1 90 ? -0.622 -20.038 -1.580 1.00 89.94 90 THR A C 1
ATOM 670 O O . THR A 1 90 ? -0.509 -19.526 -2.690 1.00 89.94 90 THR A O 1
ATOM 673 N N . GLU A 1 91 ? -1.560 -19.653 -0.710 1.00 85.50 91 GLU A N 1
ATOM 674 C CA . GLU A 1 91 ? -2.523 -18.577 -0.995 1.00 85.50 91 GLU A CA 1
ATOM 675 C C . GLU A 1 91 ? -1.813 -17.239 -1.207 1.00 85.50 91 GLU A C 1
ATOM 677 O O . GLU A 1 91 ? -2.121 -16.507 -2.145 1.00 85.50 91 GLU A O 1
ATOM 682 N N . PHE A 1 92 ? -0.811 -16.932 -0.379 1.00 85.50 92 PHE A N 1
ATOM 683 C CA . PHE A 1 92 ? -0.018 -15.718 -0.541 1.00 85.50 92 PHE A CA 1
ATOM 684 C C . PHE A 1 92 ? 0.760 -15.702 -1.866 1.00 85.50 92 PHE A C 1
ATOM 686 O O . PHE A 1 92 ? 0.828 -14.670 -2.533 1.00 85.50 92 PHE A O 1
ATOM 693 N N . HIS A 1 93 ? 1.323 -16.841 -2.280 1.00 86.75 93 HIS A N 1
ATOM 694 C CA . HIS A 1 93 ? 2.001 -16.958 -3.571 1.00 86.75 93 HIS A CA 1
ATOM 695 C C . HIS A 1 93 ? 1.037 -16.760 -4.747 1.00 86.75 93 HIS A C 1
ATOM 697 O O . HIS A 1 93 ? 1.371 -16.038 -5.685 1.00 86.75 93 HIS A O 1
ATOM 703 N N . GLN A 1 94 ? -0.169 -17.331 -4.666 1.00 86.50 94 GLN A N 1
ATOM 704 C CA . GLN A 1 94 ? -1.211 -17.135 -5.671 1.00 86.50 94 GLN A CA 1
ATOM 705 C C . GLN A 1 94 ? -1.591 -15.652 -5.787 1.00 86.50 94 GLN A C 1
ATOM 707 O O . GLN A 1 94 ? -1.544 -15.103 -6.884 1.00 86.50 94 GLN A O 1
ATOM 712 N N . ARG A 1 95 ? -1.822 -14.962 -4.663 1.00 83.19 95 ARG A N 1
ATOM 713 C CA . ARG A 1 95 ? -2.085 -13.510 -4.652 1.00 83.19 95 ARG A CA 1
ATOM 714 C C . ARG A 1 95 ? -0.939 -12.697 -5.254 1.00 83.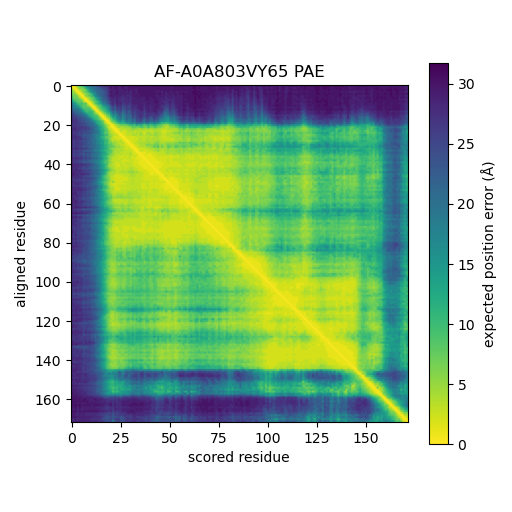19 95 ARG A C 1
ATOM 716 O O . ARG A 1 95 ? -1.171 -11.733 -5.972 1.00 83.19 95 ARG A O 1
ATOM 723 N N . ARG A 1 96 ? 0.319 -13.084 -5.007 1.00 83.56 96 ARG A N 1
ATOM 724 C CA . ARG A 1 96 ? 1.478 -12.421 -5.633 1.00 83.56 96 ARG A CA 1
ATOM 725 C C . ARG A 1 96 ? 1.515 -12.586 -7.151 1.00 83.56 96 AR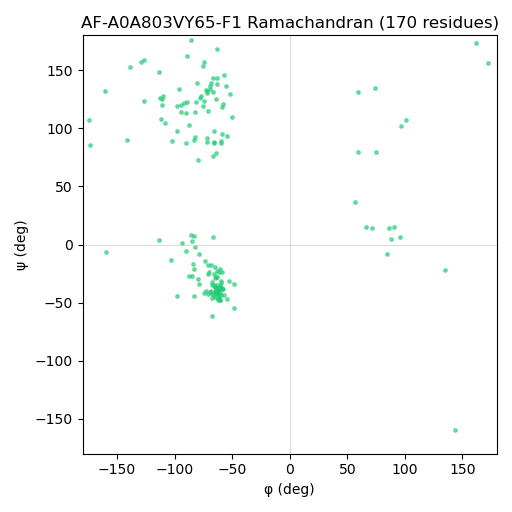G A C 1
ATOM 727 O O . ARG A 1 96 ? 2.052 -11.710 -7.819 1.00 83.56 96 ARG A O 1
ATOM 734 N N . SER A 1 97 ? 0.959 -13.669 -7.694 1.00 82.31 97 SER A N 1
ATOM 735 C CA . SER A 1 97 ? 0.874 -13.863 -9.147 1.00 82.31 97 SER A CA 1
ATOM 736 C C . SER A 1 97 ? -0.129 -12.923 -9.829 1.00 82.31 97 SER A C 1
ATOM 738 O O . SER A 1 97 ? -0.034 -12.705 -11.032 1.00 82.31 97 SER A O 1
ATOM 740 N N . GLU A 1 98 ? -1.044 -12.329 -9.057 1.00 81.44 98 GLU A N 1
ATOM 741 C CA . GLU A 1 98 ? -2.043 -11.358 -9.520 1.00 81.44 98 GLU A CA 1
ATOM 742 C C . GLU A 1 98 ? -1.532 -9.906 -9.448 1.00 81.44 98 GLU A C 1
ATOM 744 O O . GLU A 1 98 ? -2.211 -8.987 -9.909 1.00 81.44 98 GLU A O 1
ATOM 749 N N . ILE A 1 99 ? -0.333 -9.675 -8.889 1.00 83.50 99 ILE A N 1
ATOM 750 C CA . ILE A 1 99 ? 0.263 -8.337 -8.809 1.00 83.50 99 ILE A CA 1
ATOM 751 C C . ILE A 1 99 ? 0.528 -7.814 -10.219 1.00 83.50 99 ILE A C 1
ATOM 753 O O . ILE A 1 99 ? 1.243 -8.417 -11.019 1.00 83.50 99 ILE A O 1
ATOM 757 N N . ILE A 1 100 ? -0.013 -6.630 -10.498 1.00 84.31 100 ILE A N 1
ATOM 758 C CA . ILE A 1 100 ? 0.191 -5.947 -11.770 1.00 84.31 100 ILE A CA 1
ATOM 759 C C . ILE A 1 100 ? 1.633 -5.436 -11.829 1.00 84.31 100 ILE A C 1
ATOM 761 O O . ILE A 1 100 ? 2.113 -4.782 -10.897 1.00 84.31 100 ILE A O 1
ATOM 765 N N . GLN A 1 101 ? 2.301 -5.693 -12.951 1.00 87.06 101 GLN A N 1
ATOM 766 C CA . GLN A 1 101 ? 3.636 -5.185 -13.252 1.00 87.06 101 GLN A CA 1
ATOM 767 C C . GLN A 1 101 ? 3.564 -4.141 -14.373 1.00 87.06 101 GLN A C 1
ATOM 769 O O . GLN A 1 101 ? 2.990 -4.382 -15.436 1.00 87.06 101 GLN A O 1
ATOM 774 N N . ILE A 1 102 ? 4.141 -2.962 -14.137 1.00 87.88 102 ILE A N 1
ATOM 775 C CA . ILE A 1 102 ? 4.176 -1.857 -15.100 1.00 87.88 102 ILE A CA 1
ATOM 776 C C . ILE A 1 102 ? 5.420 -1.998 -15.979 1.00 87.88 102 ILE A C 1
ATOM 778 O O . ILE A 1 102 ? 6.546 -1.990 -15.481 1.00 87.88 102 ILE A O 1
ATOM 782 N N . THR A 1 103 ? 5.226 -2.067 -17.298 1.00 89.31 103 THR A N 1
ATOM 783 C CA . THR A 1 103 ? 6.340 -2.072 -18.257 1.00 89.31 103 THR A CA 1
ATOM 784 C C . THR A 1 103 ? 7.129 -0.765 -18.199 1.00 89.31 103 THR A C 1
ATOM 786 O O . THR A 1 103 ? 6.575 0.340 -18.167 1.00 89.31 103 THR A O 1
ATOM 789 N N . THR A 1 104 ? 8.450 -0.896 -18.250 1.00 88.94 104 THR A N 1
ATOM 790 C CA . THR A 1 104 ? 9.391 0.221 -18.359 1.00 88.94 104 THR A CA 1
ATOM 791 C C . THR A 1 104 ? 9.508 0.764 -19.788 1.00 88.94 104 THR A C 1
ATOM 793 O O . THR A 1 104 ? 10.162 1.783 -20.011 1.00 88.94 104 THR A O 1
ATOM 796 N N . GLY A 1 105 ? 8.896 0.091 -20.772 1.00 88.62 105 GLY A N 1
ATOM 797 C CA . GLY A 1 105 ? 9.021 0.386 -22.202 1.00 88.62 105 GLY A CA 1
ATOM 798 C C . GLY A 1 105 ? 10.248 -0.249 -22.873 1.00 88.62 105 GLY A C 1
ATOM 799 O O . GLY A 1 105 ? 10.344 -0.222 -24.100 1.00 88.62 105 GLY A O 1
ATOM 800 N N . SER A 1 106 ? 11.166 -0.856 -22.108 1.00 92.31 106 SER A N 1
ATOM 801 C CA . SER A 1 106 ? 12.310 -1.623 -22.622 1.00 92.31 106 SER A CA 1
ATOM 802 C C . SER A 1 106 ? 12.158 -3.105 -22.290 1.00 92.31 106 SER A C 1
ATOM 804 O O . SER A 1 106 ? 12.034 -3.484 -21.129 1.00 92.31 106 SER A O 1
ATOM 806 N N . LYS A 1 107 ? 12.245 -3.964 -23.314 1.00 92.25 107 LYS A N 1
ATOM 807 C CA . LYS A 1 107 ? 12.131 -5.424 -23.151 1.00 92.25 107 LYS A CA 1
ATOM 808 C C . LYS A 1 107 ? 13.274 -6.006 -22.324 1.00 92.25 107 LYS A C 1
ATOM 810 O O . LYS A 1 107 ? 13.068 -6.953 -21.572 1.00 92.25 107 LYS A O 1
ATOM 815 N N . GLU A 1 108 ? 14.480 -5.467 -22.473 1.00 94.88 108 GLU A N 1
ATOM 816 C CA . GLU A 1 108 ? 15.658 -5.898 -21.726 1.00 94.88 108 GLU A CA 1
ATOM 817 C C . GLU A 1 108 ? 15.532 -5.548 -20.243 1.00 94.88 108 GLU A C 1
ATOM 819 O O . GLU A 1 108 ? 15.844 -6.383 -19.393 1.00 94.88 108 GLU A O 1
ATOM 824 N N . LEU A 1 109 ? 15.042 -4.342 -19.936 1.00 90.62 109 LEU A N 1
ATOM 825 C CA . LEU A 1 109 ? 14.841 -3.904 -18.558 1.00 90.62 109 LEU A CA 1
ATOM 826 C C . LEU A 1 109 ? 13.680 -4.653 -17.894 1.00 90.62 109 LEU A C 1
ATOM 828 O O . LEU A 1 109 ? 13.839 -5.139 -16.779 1.00 90.62 109 LEU A O 1
ATOM 832 N N . ASP A 1 110 ? 12.565 -4.850 -18.596 1.00 92.12 110 ASP A N 1
ATOM 833 C CA . ASP A 1 110 ? 11.452 -5.662 -18.092 1.00 92.12 110 ASP A CA 1
ATOM 834 C C . ASP A 1 110 ? 11.891 -7.111 -17.847 1.00 92.12 110 ASP A C 1
ATOM 836 O O . ASP A 1 110 ? 11.539 -7.698 -16.831 1.00 92.12 110 ASP A O 1
ATOM 840 N N . LYS A 1 111 ? 12.730 -7.690 -18.718 1.00 93.81 111 LYS A N 1
ATOM 841 C CA . LYS A 1 111 ? 13.295 -9.031 -18.501 1.00 93.81 111 LYS A CA 1
ATOM 842 C C . LYS A 1 111 ? 14.186 -9.087 -17.260 1.00 93.81 111 LYS A C 1
ATOM 844 O O . LYS A 1 111 ? 14.140 -10.079 -16.536 1.00 93.81 111 LYS A O 1
ATOM 849 N N . LEU A 1 112 ? 14.988 -8.050 -17.015 1.00 92.81 112 LEU A N 1
ATOM 850 C CA . LEU A 1 112 ? 15.819 -7.953 -15.813 1.00 92.81 112 LEU A CA 1
ATOM 851 C C . LEU A 1 112 ? 14.959 -7.865 -14.542 1.00 92.81 112 LEU A C 1
ATOM 853 O O . LEU A 1 112 ? 15.291 -8.489 -13.538 1.00 92.81 112 LEU A O 1
ATOM 857 N N . LEU A 1 113 ? 13.840 -7.141 -14.619 1.00 90.12 113 LEU A N 1
ATOM 858 C CA . LEU A 1 113 ? 12.854 -6.989 -13.546 1.00 90.12 113 LEU A CA 1
ATOM 859 C C . LEU A 1 113 ? 11.819 -8.127 -13.492 1.00 90.12 113 LEU A C 1
ATOM 861 O O . LEU A 1 113 ? 10.912 -8.084 -12.672 1.00 90.12 113 LEU A O 1
ATOM 865 N N . GLN A 1 114 ? 11.945 -9.147 -14.348 1.00 89.38 114 GLN A N 1
ATOM 866 C CA . GLN A 1 114 ? 11.015 -10.280 -14.444 1.00 89.38 114 GLN A CA 1
ATOM 867 C C . GLN A 1 114 ? 9.550 -9.880 -14.716 1.00 89.38 114 GLN A C 1
ATOM 869 O O . GLN A 1 114 ? 8.625 -10.535 -14.247 1.00 89.38 114 GLN A O 1
ATOM 874 N N . GLY A 1 115 ? 9.357 -8.836 -15.525 1.00 86.50 115 GLY A N 1
ATOM 875 C CA . GLY A 1 115 ? 8.071 -8.411 -16.085 1.00 86.50 115 GLY A CA 1
ATOM 876 C C . GLY A 1 115 ? 7.817 -6.903 -16.007 1.00 86.50 115 GLY A C 1
ATOM 877 O O . GLY A 1 115 ? 7.071 -6.374 -16.827 1.00 86.50 115 GLY A O 1
ATOM 878 N N . GLY A 1 116 ? 8.497 -6.189 -15.106 1.00 89.69 116 GLY A N 1
ATOM 879 C CA . GLY A 1 116 ? 8.406 -4.733 -14.983 1.00 89.69 116 GLY A CA 1
ATOM 880 C C . GLY A 1 116 ? 8.470 -4.269 -13.529 1.00 89.69 116 GLY A C 1
ATOM 881 O O . GLY A 1 116 ? 8.955 -4.985 -12.660 1.00 89.69 116 GLY A O 1
ATOM 882 N N . ILE A 1 117 ? 7.982 -3.061 -13.260 1.00 89.50 117 ILE A N 1
ATOM 883 C CA . ILE A 1 117 ? 7.912 -2.492 -11.908 1.00 89.50 117 ILE A CA 1
ATOM 884 C C . ILE A 1 117 ? 6.667 -3.035 -11.188 1.00 89.50 117 ILE A C 1
ATOM 886 O O . ILE A 1 117 ? 5.553 -2.866 -11.686 1.00 89.50 117 ILE A O 1
ATOM 890 N N . GLU A 1 118 ? 6.841 -3.681 -10.030 1.00 88.25 118 GLU A N 1
ATOM 891 C CA . GLU A 1 118 ? 5.748 -4.272 -9.237 1.00 88.25 118 GLU A CA 1
ATOM 892 C C . GLU A 1 118 ? 4.884 -3.197 -8.554 1.00 88.25 118 GLU A C 1
ATOM 894 O O . GLU A 1 118 ? 5.396 -2.321 -7.852 1.00 88.25 118 GLU A O 1
ATOM 899 N N . THR A 1 119 ? 3.559 -3.293 -8.703 1.00 84.88 119 THR A N 1
ATOM 900 C CA . THR A 1 119 ? 2.605 -2.457 -7.950 1.00 84.88 119 THR A CA 1
ATOM 901 C C . THR A 1 119 ? 2.473 -2.910 -6.492 1.00 84.88 119 THR A C 1
ATOM 903 O O . THR A 1 119 ? 2.782 -4.050 -6.148 1.00 84.88 119 THR A O 1
ATOM 906 N N . GLY A 1 120 ? 2.034 -2.006 -5.607 1.00 82.19 120 GLY A N 1
ATOM 907 C CA . GLY A 1 120 ? 1.921 -2.296 -4.170 1.00 82.19 120 GLY A CA 1
ATOM 908 C C . GLY A 1 120 ? 3.271 -2.400 -3.445 1.00 82.19 120 GLY A C 1
ATOM 909 O O . GLY A 1 120 ? 3.327 -2.893 -2.319 1.00 82.19 120 GLY A O 1
ATOM 910 N N . SER A 1 121 ? 4.355 -1.947 -4.082 1.00 84.00 121 SER A N 1
ATOM 911 C CA . SER A 1 121 ? 5.712 -1.950 -3.539 1.00 84.00 121 SER A CA 1
ATOM 912 C C . SER A 1 121 ? 6.447 -0.651 -3.882 1.00 84.00 121 SER A C 1
ATOM 914 O O . SER A 1 121 ? 6.169 -0.017 -4.898 1.00 84.00 121 SER A O 1
ATOM 916 N N . ILE A 1 122 ? 7.410 -0.256 -3.044 1.00 87.19 122 ILE A N 1
ATOM 917 C CA . ILE A 1 122 ? 8.258 0.913 -3.306 1.00 87.19 122 ILE A CA 1
ATOM 918 C C . ILE A 1 122 ? 9.507 0.445 -4.055 1.00 87.19 122 ILE A C 1
ATOM 920 O O . ILE A 1 122 ? 10.266 -0.375 -3.541 1.00 87.19 122 ILE A O 1
ATOM 924 N N . THR A 1 123 ? 9.739 0.997 -5.250 1.00 86.69 123 THR A N 1
ATOM 925 C CA . THR A 1 123 ? 10.936 0.724 -6.060 1.00 86.69 123 THR A CA 1
ATOM 926 C C . THR A 1 123 ? 11.827 1.963 -6.130 1.00 86.69 123 THR A C 1
ATOM 928 O O . THR A 1 123 ? 11.414 3.009 -6.629 1.00 86.69 123 THR A O 1
ATOM 931 N N . GLU A 1 124 ? 13.070 1.846 -5.660 1.00 88.94 124 GLU A N 1
ATOM 932 C CA . GLU A 1 124 ? 14.044 2.942 -5.646 1.00 88.94 124 GLU A CA 1
ATOM 933 C C . GLU A 1 124 ? 14.989 2.894 -6.860 1.00 88.94 124 GLU A C 1
ATOM 935 O O . GLU A 1 124 ? 15.547 1.850 -7.196 1.00 88.94 124 GLU A O 1
ATOM 940 N N . LEU A 1 125 ? 15.202 4.047 -7.509 1.00 87.06 125 LEU A N 1
ATOM 941 C CA . LEU A 1 125 ? 16.121 4.203 -8.641 1.00 87.06 125 LEU A CA 1
ATOM 942 C C . LEU A 1 125 ? 17.319 5.074 -8.245 1.00 87.06 125 LEU A C 1
ATOM 944 O O . LEU A 1 125 ? 17.204 6.297 -8.154 1.00 87.06 125 LEU A O 1
ATOM 948 N N . PHE A 1 126 ? 18.494 4.462 -8.090 1.00 89.31 126 PHE A N 1
ATOM 949 C CA . PHE A 1 126 ? 19.733 5.155 -7.723 1.00 89.31 126 PHE A CA 1
ATOM 950 C C . PHE A 1 126 ? 20.786 5.134 -8.847 1.00 89.31 126 PHE A C 1
ATOM 952 O O . PHE A 1 126 ? 20.853 4.203 -9.646 1.00 89.31 126 PHE A O 1
ATOM 959 N N . GLY A 1 127 ? 21.615 6.181 -8.926 1.00 87.38 127 GLY A N 1
ATOM 960 C CA . GLY A 1 127 ? 22.745 6.273 -9.858 1.00 87.38 127 GLY A CA 1
ATOM 961 C C . GLY A 1 127 ? 23.240 7.708 -10.060 1.00 87.38 127 GLY A C 1
ATOM 962 O O . GLY A 1 127 ? 22.587 8.656 -9.625 1.00 87.38 127 GLY A O 1
ATOM 963 N N . GLU A 1 128 ? 24.345 7.891 -10.781 1.00 90.06 128 GLU A N 1
ATOM 964 C CA . GLU A 1 128 ? 24.972 9.205 -11.013 1.00 90.06 128 GLU A CA 1
ATOM 965 C C . GLU A 1 128 ? 24.093 10.205 -11.789 1.00 90.06 128 GLU A C 1
ATOM 967 O O . GLU A 1 128 ? 23.057 9.869 -12.372 1.00 90.06 128 GLU A O 1
ATOM 972 N N . PHE A 1 129 ? 24.494 11.479 -11.820 1.00 86.69 129 PHE A N 1
ATOM 973 C CA . PHE A 1 129 ? 23.822 12.475 -12.654 1.00 86.69 129 PHE A CA 1
ATOM 974 C C . PHE A 1 129 ? 23.818 12.046 -14.134 1.00 86.69 129 PHE A C 1
ATOM 976 O O . PHE A 1 129 ? 24.766 11.440 -14.623 1.00 86.69 129 PHE A O 1
ATOM 983 N N . ARG A 1 130 ? 22.742 12.384 -14.862 1.00 88.00 130 ARG A N 1
ATOM 984 C CA . ARG A 1 130 ? 22.582 12.102 -16.304 1.00 88.00 130 ARG A CA 1
ATOM 985 C C . ARG A 1 130 ? 22.472 10.612 -16.692 1.00 88.00 130 ARG A C 1
ATOM 987 O O . ARG A 1 130 ? 22.505 10.300 -17.875 1.00 88.00 130 ARG A O 1
ATOM 994 N N . THR A 1 131 ? 22.213 9.703 -15.749 1.00 89.69 131 THR A N 1
ATOM 995 C CA . THR A 1 131 ? 21.979 8.267 -16.038 1.00 89.69 131 THR A CA 1
ATOM 996 C C . THR A 1 131 ? 20.547 7.909 -16.462 1.00 89.69 131 THR A C 1
ATOM 998 O O . THR A 1 131 ? 20.213 6.737 -16.584 1.00 89.69 131 THR A O 1
ATOM 1001 N N . GLY A 1 132 ? 19.673 8.896 -16.689 1.00 87.25 132 GLY A N 1
ATOM 1002 C CA . GLY A 1 132 ? 18.329 8.659 -17.236 1.00 87.25 132 GLY A CA 1
ATOM 1003 C C . GLY A 1 132 ? 17.220 8.355 -16.221 1.00 87.25 132 GLY A C 1
ATOM 1004 O O . GLY A 1 132 ? 16.090 8.141 -16.644 1.00 87.25 132 GLY A O 1
ATOM 1005 N N . LYS A 1 133 ? 17.483 8.419 -14.905 1.00 89.88 133 LYS A N 1
ATOM 1006 C CA . LYS A 1 133 ? 16.472 8.201 -13.842 1.00 89.88 133 LYS A CA 1
ATOM 1007 C C . LYS A 1 133 ? 15.176 8.989 -14.069 1.00 89.88 133 LYS A C 1
ATOM 1009 O O . LYS A 1 133 ? 14.111 8.401 -14.168 1.00 89.88 133 LYS A O 1
ATOM 1014 N N . THR A 1 134 ? 15.273 10.311 -14.240 1.00 88.50 134 THR A N 1
ATOM 1015 C CA . THR A 1 134 ? 14.108 11.185 -14.471 1.00 88.50 134 THR A CA 1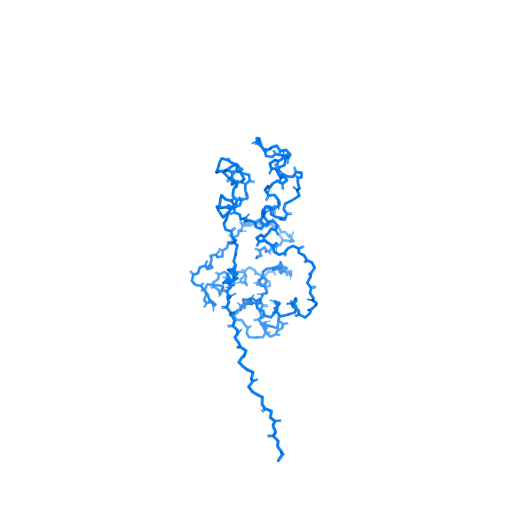
ATOM 1016 C C . THR A 1 134 ? 13.340 10.819 -15.742 1.00 88.50 134 THR A C 1
ATOM 1018 O O . THR A 1 134 ? 12.115 10.875 -15.751 1.00 88.50 134 THR A O 1
ATOM 1021 N N . GLN A 1 135 ? 14.041 10.401 -16.802 1.00 89.94 135 GLN A N 1
ATOM 1022 C CA . GLN A 1 135 ? 13.391 9.969 -18.042 1.00 89.94 135 GLN A CA 1
ATOM 1023 C C . GLN A 1 135 ? 12.620 8.668 -17.842 1.00 89.94 135 GLN A C 1
ATOM 1025 O O . GLN A 1 135 ? 11.502 8.555 -18.332 1.00 89.94 135 GLN A O 1
ATOM 1030 N N . LEU A 1 136 ? 13.170 7.723 -17.075 1.00 89.25 136 LEU A N 1
ATOM 1031 C CA . LEU A 1 136 ? 12.458 6.500 -16.724 1.00 89.25 136 LEU A CA 1
ATOM 1032 C C . LEU A 1 136 ? 11.177 6.811 -15.935 1.00 89.25 136 LEU A C 1
ATOM 1034 O O . LEU A 1 136 ? 10.131 6.254 -16.252 1.00 89.25 136 LEU A O 1
ATOM 1038 N N . CYS A 1 137 ? 11.213 7.762 -14.992 1.00 88.81 137 CYS A N 1
ATOM 1039 C CA . CYS A 1 137 ? 10.010 8.204 -14.276 1.00 88.81 137 CYS A CA 1
ATOM 1040 C C . CYS A 1 137 ? 8.943 8.775 -15.218 1.00 88.81 137 CYS A C 1
ATOM 1042 O O . CYS A 1 137 ? 7.762 8.467 -15.070 1.00 88.81 137 CYS A O 1
ATOM 1044 N N . HIS A 1 138 ? 9.349 9.601 -16.188 1.00 87.75 138 HIS A N 1
ATOM 1045 C CA . HIS A 1 138 ? 8.428 10.164 -17.175 1.00 87.75 138 HIS A CA 1
ATOM 1046 C C . HIS A 1 138 ? 7.810 9.089 -18.067 1.00 87.75 138 HIS A C 1
ATOM 1048 O O . HIS A 1 138 ? 6.610 9.137 -18.324 1.00 87.75 138 HIS A O 1
ATOM 1054 N N . THR A 1 139 ? 8.596 8.101 -18.496 1.00 89.75 139 THR A N 1
ATOM 1055 C CA . THR A 1 139 ? 8.079 6.958 -19.254 1.00 89.75 139 THR A CA 1
ATOM 1056 C C . THR A 1 139 ? 7.071 6.164 -18.425 1.00 89.75 139 THR A C 1
ATOM 1058 O O . THR A 1 139 ? 5.968 5.913 -18.905 1.00 89.75 139 THR A O 1
ATOM 1061 N N . LEU A 1 140 ? 7.397 5.844 -17.167 1.00 86.75 140 LEU A N 1
ATOM 1062 C CA . LEU A 1 140 ? 6.511 5.103 -16.260 1.00 86.75 140 LEU A CA 1
ATOM 1063 C C . LEU A 1 140 ? 5.182 5.828 -15.999 1.00 86.75 140 LEU A C 1
ATOM 1065 O O . LEU A 1 140 ? 4.139 5.184 -15.910 1.00 86.75 140 LEU A O 1
ATOM 1069 N N . ALA A 1 141 ? 5.197 7.164 -15.935 1.00 85.00 141 ALA A N 1
ATOM 1070 C CA . ALA A 1 141 ? 3.987 7.974 -15.781 1.00 85.00 141 ALA A CA 1
ATOM 1071 C C . ALA A 1 141 ? 3.030 7.884 -16.986 1.00 85.00 141 ALA A C 1
ATOM 1073 O O . ALA A 1 141 ? 1.853 8.203 -16.854 1.00 85.00 141 ALA A O 1
ATOM 1074 N N . VAL A 1 142 ? 3.513 7.460 -18.156 1.00 85.19 142 VAL A N 1
ATOM 1075 C CA . VAL A 1 142 ? 2.673 7.227 -19.339 1.00 85.19 142 VAL A CA 1
ATOM 1076 C C . VAL A 1 142 ? 2.328 5.746 -19.473 1.00 85.19 142 VAL A C 1
ATOM 1078 O O . VAL A 1 142 ? 1.172 5.409 -19.719 1.00 85.19 142 VAL A O 1
ATOM 1081 N N . THR A 1 143 ? 3.293 4.838 -19.287 1.00 85.69 143 THR A N 1
ATOM 1082 C CA . THR A 1 143 ? 3.072 3.396 -19.503 1.00 85.69 143 THR A CA 1
ATOM 1083 C C . THR A 1 143 ? 2.063 2.794 -18.528 1.00 85.69 143 THR A C 1
ATOM 1085 O O . THR A 1 143 ? 1.330 1.883 -18.914 1.00 85.69 143 THR A O 1
ATOM 1088 N N . CYS A 1 144 ? 1.932 3.341 -17.315 1.00 81.75 144 CYS A N 1
ATOM 1089 C CA . CYS A 1 144 ? 0.909 2.913 -16.358 1.00 81.75 144 CYS A CA 1
ATOM 1090 C C . CYS A 1 144 ? -0.536 3.157 -16.843 1.00 81.75 144 CYS A C 1
ATOM 1092 O O . CYS A 1 144 ? -1.443 2.451 -16.413 1.00 81.75 144 CYS A O 1
ATOM 1094 N N . GLN A 1 145 ? -0.756 4.098 -17.771 1.00 76.94 145 GLN A N 1
ATOM 1095 C CA . GLN A 1 145 ? -2.082 4.403 -18.332 1.00 76.94 145 GLN A CA 1
ATOM 1096 C C . GLN A 1 145 ? -2.455 3.481 -19.500 1.00 76.94 145 GLN A C 1
ATOM 1098 O O . GLN A 1 145 ? -3.630 3.247 -19.767 1.00 76.94 145 GLN A O 1
ATOM 1103 N N . VAL A 1 146 ? -1.452 2.963 -20.213 1.00 72.06 146 VAL A N 1
ATOM 1104 C CA . VAL A 1 146 ? -1.634 2.136 -21.419 1.00 72.06 146 VAL A CA 1
ATOM 1105 C C . VAL A 1 146 ? -1.893 0.666 -21.057 1.00 72.06 146 VAL A C 1
ATOM 1107 O O . VAL A 1 146 ? -2.435 -0.086 -21.861 1.00 72.06 146 VAL A O 1
ATOM 1110 N N . GLY A 1 147 ? -1.505 0.264 -19.841 1.00 58.62 147 GLY A N 1
ATOM 1111 C CA . GLY A 1 147 ? -1.337 -1.124 -19.424 1.00 58.62 147 GLY A CA 1
ATOM 1112 C C . GLY A 1 147 ? -2.606 -1.964 -19.325 1.00 58.62 147 GLY A C 1
ATOM 1113 O O . GLY A 1 147 ? -2.660 -2.983 -19.999 1.00 58.62 147 GLY A O 1
ATOM 1114 N N . HIS A 1 148 ? -3.582 -1.633 -18.471 1.00 54.41 148 HIS A N 1
ATOM 1115 C CA . HIS A 1 148 ? -4.609 -2.636 -18.120 1.00 54.41 148 HIS A CA 1
ATOM 1116 C C . HIS A 1 148 ? -5.938 -2.123 -17.542 1.00 54.41 148 HIS A C 1
ATOM 1118 O O . HIS A 1 148 ? -6.849 -2.927 -17.374 1.00 54.41 148 HIS A O 1
ATOM 1124 N N . SER A 1 149 ? -6.113 -0.831 -17.235 1.00 44.38 149 SER A N 1
ATOM 1125 C CA . SER A 1 149 ? -7.412 -0.345 -16.742 1.00 44.38 149 SER A CA 1
ATOM 1126 C C . SER A 1 149 ? -7.553 1.177 -16.896 1.00 44.38 149 SER A C 1
ATOM 1128 O O . SER A 1 149 ? -6.642 1.901 -16.489 1.00 44.38 149 SER A O 1
ATOM 1130 N N . PRO A 1 150 ? -8.677 1.696 -17.434 1.00 46.12 150 PRO A N 1
ATOM 1131 C CA . PRO A 1 150 ? -8.892 3.126 -17.701 1.00 46.12 150 PRO A CA 1
ATOM 1132 C C . PRO A 1 150 ? -8.986 4.019 -16.445 1.00 46.12 150 PRO A C 1
ATOM 1134 O O . PRO A 1 150 ? -9.274 5.208 -16.564 1.00 46.12 150 PRO A O 1
ATOM 1137 N N . HIS A 1 151 ? -8.746 3.476 -15.248 1.00 51.53 151 HIS A N 1
ATOM 1138 C CA . HIS A 1 151 ? -8.898 4.178 -13.970 1.00 51.53 151 HIS A CA 1
ATOM 1139 C C . HIS A 1 151 ? -7.587 4.422 -13.199 1.00 51.53 151 HIS A C 1
ATOM 1141 O O . HIS A 1 151 ? -7.636 4.975 -12.101 1.00 51.53 151 HIS A O 1
ATOM 1147 N N . TYR A 1 152 ? -6.414 4.079 -13.747 1.00 55.91 152 TYR A N 1
ATOM 1148 C CA . TYR A 1 152 ? -5.133 4.418 -13.111 1.00 55.91 152 TYR A CA 1
ATOM 1149 C C . TYR A 1 152 ? -4.712 5.855 -13.430 1.00 55.91 152 TYR A C 1
ATOM 1151 O O . TYR A 1 152 ? -4.383 6.181 -14.570 1.00 55.91 152 TYR A O 1
ATOM 1159 N N . ASN A 1 153 ? -4.684 6.712 -12.406 1.00 56.12 153 ASN A N 1
ATOM 1160 C CA . ASN A 1 153 ? -4.161 8.070 -12.511 1.00 56.12 153 ASN A CA 1
ATOM 1161 C C . ASN A 1 153 ? -2.823 8.175 -11.752 1.00 56.12 153 ASN A C 1
ATOM 1163 O O . ASN A 1 153 ? -2.832 8.181 -10.518 1.00 56.12 153 ASN A O 1
ATOM 1167 N N . PRO A 1 154 ? -1.669 8.218 -12.442 1.00 56.88 154 PRO A N 1
ATOM 1168 C CA . PRO A 1 154 ? -0.371 8.300 -11.784 1.00 56.88 154 PRO A CA 1
ATOM 1169 C C . PRO A 1 154 ? -0.206 9.635 -11.058 1.00 56.88 154 PRO A C 1
ATOM 1171 O O . PRO A 1 154 ? -0.406 10.707 -11.631 1.00 56.88 154 PRO A O 1
ATOM 1174 N N . ILE A 1 155 ? 0.230 9.581 -9.801 1.00 62.19 155 ILE A N 1
ATOM 1175 C CA . ILE A 1 155 ? 0.552 10.774 -9.019 1.00 62.19 155 ILE A CA 1
ATOM 1176 C C . ILE A 1 155 ? 2.064 10.987 -9.073 1.00 62.19 155 ILE A C 1
ATOM 1178 O O . ILE A 1 155 ? 2.818 10.392 -8.310 1.00 62.19 155 ILE A O 1
ATOM 1182 N N . PHE A 1 156 ? 2.521 11.869 -9.962 1.00 56.22 156 PHE A N 1
ATOM 1183 C CA . PHE A 1 156 ? 3.913 12.313 -9.971 1.00 56.22 156 PHE A CA 1
ATOM 1184 C C . PHE A 1 156 ? 4.059 13.554 -9.082 1.00 56.22 156 PHE A C 1
ATOM 1186 O O . PHE A 1 156 ? 3.514 14.611 -9.400 1.00 56.22 156 PHE A O 1
ATOM 1193 N N . ARG A 1 157 ? 4.786 13.441 -7.962 1.00 56.50 157 ARG A N 1
ATOM 1194 C CA . ARG A 1 157 ? 5.125 14.582 -7.092 1.00 56.50 157 ARG A CA 1
ATOM 1195 C C . ARG A 1 157 ? 6.575 15.018 -7.327 1.00 56.50 157 ARG A C 1
ATOM 1197 O O . ARG A 1 157 ? 7.469 14.519 -6.646 1.00 56.50 157 ARG A O 1
ATOM 1204 N N . PRO A 1 158 ? 6.841 15.940 -8.270 1.00 50.62 158 PRO A N 1
ATOM 1205 C CA . PRO A 1 158 ? 8.179 16.481 -8.445 1.00 50.62 158 PRO A CA 1
ATOM 1206 C C . PRO A 1 158 ? 8.520 17.390 -7.263 1.00 50.62 158 PRO A C 1
ATOM 1208 O O . PRO A 1 158 ? 7.925 18.456 -7.100 1.00 50.62 158 PRO A O 1
ATOM 1211 N N . HIS A 1 159 ? 9.508 17.012 -6.457 1.00 46.53 159 HIS A N 1
ATOM 1212 C CA . HIS A 1 159 ? 10.106 17.952 -5.517 1.00 46.53 159 HIS A CA 1
ATOM 1213 C C . HIS A 1 159 ? 11.166 18.778 -6.262 1.00 46.53 159 HIS A C 1
ATOM 1215 O O . HIS A 1 159 ? 12.327 18.402 -6.313 1.00 46.53 159 HIS A O 1
ATOM 1221 N N . SER A 1 160 ? 10.742 19.913 -6.836 1.00 42.25 160 SER A N 1
ATOM 1222 C CA . SER A 1 160 ? 11.568 21.054 -7.294 1.00 42.25 160 SER A CA 1
ATOM 1223 C C . SER A 1 160 ? 12.658 20.820 -8.366 1.00 42.25 160 SER A C 1
ATOM 1225 O O . SER A 1 160 ? 13.553 19.991 -8.255 1.00 42.25 160 SER A O 1
ATOM 1227 N N . LEU A 1 161 ? 12.639 21.686 -9.389 1.00 41.84 161 LEU A N 1
ATOM 1228 C CA . LEU A 1 161 ? 13.821 22.026 -10.181 1.00 41.84 161 LEU A CA 1
ATOM 1229 C C . LEU A 1 161 ? 14.974 22.437 -9.245 1.00 41.84 161 LEU A C 1
ATOM 1231 O O . LEU A 1 161 ? 14.804 23.349 -8.441 1.00 41.84 161 LEU A O 1
ATOM 1235 N N . GLY A 1 162 ? 16.155 21.849 -9.439 1.00 34.06 162 GLY A N 1
ATOM 1236 C CA . GLY A 1 162 ? 17.420 22.385 -8.935 1.00 34.06 162 GLY A CA 1
ATOM 1237 C C . GLY A 1 162 ? 17.957 21.722 -7.664 1.00 34.06 162 GLY A C 1
ATOM 1238 O O . GLY A 1 162 ? 17.510 22.008 -6.565 1.00 34.06 162 GLY A O 1
ATOM 1239 N N . ILE A 1 163 ? 19.016 20.929 -7.852 1.00 31.55 163 ILE A N 1
ATOM 1240 C CA . ILE A 1 163 ? 20.109 20.709 -6.889 1.00 31.55 163 ILE A CA 1
ATOM 1241 C C . ILE A 1 163 ? 19.675 20.139 -5.524 1.00 31.55 163 ILE A C 1
ATOM 1243 O O . ILE A 1 163 ? 19.684 20.829 -4.512 1.00 31.55 163 ILE A O 1
ATOM 1247 N N . PHE A 1 164 ? 19.443 18.829 -5.483 1.00 28.11 164 PHE A N 1
ATOM 1248 C CA . PHE A 1 164 ? 19.875 18.001 -4.354 1.00 28.11 164 PHE A CA 1
ATOM 1249 C C . PHE A 1 164 ? 20.707 16.839 -4.922 1.00 28.11 164 PHE A C 1
ATOM 1251 O O . PHE A 1 164 ? 20.229 16.149 -5.828 1.00 28.11 164 PHE A O 1
ATOM 1258 N N . PRO A 1 165 ? 21.969 16.650 -4.490 1.00 36.88 165 PRO A N 1
ATOM 1259 C CA . PRO A 1 165 ? 22.649 15.381 -4.665 1.00 36.88 165 PRO A CA 1
ATOM 1260 C C . PRO A 1 165 ? 22.012 14.399 -3.674 1.00 36.88 165 PRO A C 1
ATOM 1262 O O . PRO A 1 165 ? 21.827 14.732 -2.508 1.00 36.88 165 PRO A O 1
ATOM 1265 N N . ASP A 1 166 ? 21.682 13.213 -4.164 1.00 36.00 166 ASP A N 1
ATOM 1266 C CA . ASP A 1 166 ? 21.136 12.077 -3.419 1.00 36.00 166 ASP A CA 1
ATOM 1267 C C . ASP A 1 166 ? 19.663 12.146 -2.964 1.00 36.00 166 ASP A C 1
ATOM 1269 O O . ASP A 1 166 ? 19.173 13.121 -2.405 1.00 36.00 166 ASP A O 1
ATOM 1273 N N . LEU A 1 167 ? 18.988 11.015 -3.203 1.00 33.28 167 LEU A N 1
ATOM 1274 C CA . LEU A 1 167 ? 17.604 10.645 -2.875 1.00 33.28 167 LEU A CA 1
ATOM 1275 C C . LEU A 1 167 ? 16.485 11.266 -3.726 1.00 33.28 167 LEU A C 1
ATOM 1277 O O . LEU A 1 167 ? 15.730 12.140 -3.308 1.00 33.28 167 LEU A O 1
ATOM 1281 N N . GLY A 1 168 ? 16.294 10.691 -4.916 1.00 36.66 168 GLY A N 1
ATOM 1282 C CA . GLY A 1 168 ? 14.991 10.686 -5.578 1.00 36.66 168 GLY A CA 1
ATOM 1283 C C . GLY A 1 168 ? 14.200 9.446 -5.162 1.00 36.66 168 GLY A C 1
ATOM 1284 O O . GLY A 1 168 ? 14.276 8.427 -5.840 1.00 36.66 168 GLY A O 1
ATOM 1285 N N . THR A 1 169 ? 13.454 9.512 -4.059 1.00 32.88 169 THR A N 1
ATOM 1286 C CA . THR A 1 169 ? 12.485 8.464 -3.708 1.00 32.88 169 THR A CA 1
ATOM 1287 C C . THR A 1 169 ? 11.254 8.613 -4.602 1.00 32.88 169 THR A C 1
ATOM 1289 O O . THR A 1 169 ? 10.588 9.648 -4.581 1.00 32.88 169 THR A O 1
ATOM 1292 N N . LEU A 1 170 ? 10.951 7.589 -5.401 1.00 37.72 170 LEU A N 1
ATOM 1293 C CA . LEU A 1 170 ? 9.649 7.436 -6.049 1.00 37.72 170 LEU A CA 1
ATOM 1294 C C . LEU A 1 170 ? 8.793 6.549 -5.157 1.00 37.72 170 LEU A C 1
ATOM 1296 O O . LEU A 1 170 ? 9.153 5.406 -4.893 1.00 37.72 170 LEU A O 1
ATOM 1300 N N . THR A 1 171 ? 7.664 7.074 -4.705 1.00 31.86 171 THR A N 1
ATOM 1301 C CA . THR A 1 171 ? 6.605 6.258 -4.116 1.00 31.86 171 THR A CA 1
ATOM 1302 C C . THR A 1 171 ? 5.623 5.938 -5.238 1.00 31.86 171 THR A C 1
ATOM 1304 O O . THR A 1 171 ? 5.019 6.863 -5.786 1.00 31.86 171 THR A O 1
ATOM 1307 N N . PHE A 1 172 ? 5.523 4.663 -5.612 1.00 37.25 172 PHE A N 1
ATOM 1308 C CA . PHE A 1 172 ? 4.426 4.134 -6.424 1.00 37.25 172 PHE A CA 1
ATOM 1309 C C . PHE A 1 172 ? 3.413 3.450 -5.508 1.00 37.25 172 PHE A C 1
ATOM 1311 O O . PHE A 1 172 ? 3.854 2.867 -4.490 1.00 37.25 172 PHE A O 1
#

Solvent-accessible surface ar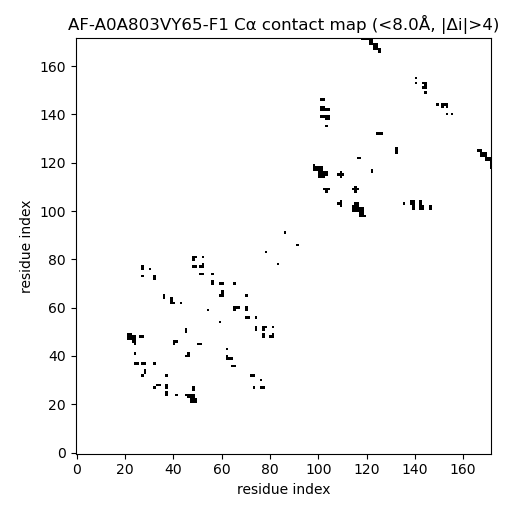ea (backbone atoms only — not comparable to full-atom values): 11167 Å² total; per-residue (Å²): 143,83,88,82,80,90,77,87,76,80,74,80,72,77,68,69,77,76,69,89,60,88,45,52,39,71,57,46,43,79,73,72,44,56,66,74,58,48,54,52,38,42,77,72,68,38,61,28,36,59,57,52,51,72,45,57,71,68,63,53,53,70,40,88,91,43,49,69,79,50,46,54,51,52,42,57,55,28,50,75,78,39,93,82,70,92,75,54,73,67,60,53,50,55,56,59,72,68,54,57,53,39,48,67,86,41,72,69,59,14,58,74,53,75,56,22,52,58,60,93,41,75,64,80,72,85,79,67,90,91,73,49,65,71,56,51,52,55,45,39,63,50,39,52,51,74,66,82,50,99,79,58,77,77,77,82,81,83,83,68,90,76,89,73,88,82,82,67,79,52,77,98

Secondary structure (DSSP, 8-state):
--------------------SPPBTTHHHHTT--HHHHHHHHHTT--BHHHHHHS-HHHHHHSTT--HHHHHHHHHHHHHHS--S---HHHHHHHHHT--EE--S-HHHHHHTTTSEETTS-------TTSSHHHHHHHHHHHHHHSS-TT---------SS---S------

Radius of gyration: 22.59 Å; Cα contacts (8 Å, |Δi|>4): 140; chains: 1; bounding box: 49×78×46 Å

Foldseek 3Di:
DDDDDDDPPPPPPPPPVLVPDFAFLVVVVVVVQDPVLSVLCVVLVNGGLVSLLPDDLVSSCVRPPQDSVNSVSSNVSSCVSDPPDDDDPVVVVVVQVVWDAFALPDPVVCVVVVHHHTPPDWDDDDDDPPPCPVVSVVSSQPRVCVGDDVPDHDDDDDPDDDDDPDDPGDDD

Organism: Ficedula albicollis (NCBI:txid59894)

Nearest PDB structures (foldseek):
  5nwl-assembly2_N  TM=9.742E-01  e=2.012E-15  Homo sapiens
  5nwl-assembly2_H  TM=9.353E-01  e=8.704E-16  Homo sapiens
  8gyk-assembly1_E  TM=9.475E-01  e=8.198E-16  Homo sapiens
  5nwl-assembly1_D  TM=9.347E-01  e=1.491E-15  Homo sapiens
  3lda-assembly1_A  TM=9.498E-01  e=3.255E-13  Saccharomyces cerevisiae

pLDDT: mean 74.85, std 21.74, range [27.09, 94.88]

Mean predicted aligned error: 12.54 Å